Protein AF-A0A7J5ERZ7-F1 (afdb_monomer_lite)

Sequence (154 aa):
MPLPERPDLIEVNFIGVDHTILDPIDTYERPDDRLPLMVFGPLSLLRPAAPIEADGLRIPVPRAAGLALEKLVTDRTGEKGDRDLLVVAGLLSTMSAADVDELAHTYQELPAELRHQVRTNLSILSLIEARPSMPDPGPHRATVATLLVRLEAP

Foldseek 3Di:
DDDPPDPPDDDDQAEDADLVQLAQCDWDWDDDPVDIHIYGSLNNLWDWDQFDADPNDGHIDTQLLSLLLSLQQDDDDDPVNLQSLLVNLVSLVVDDPVSLVVNLVVLVSHDPVSVVSSLVSLVVLLVDQDDPPTHGSPVCNVVSVVSSVSSPDD

Structure (mmCIF, N/CA/C/O backbone):
data_AF-A0A7J5ERZ7-F1
#
_entry.id   AF-A0A7J5ERZ7-F1
#
loop_
_atom_site.group_PDB
_atom_site.id
_atom_site.type_symbol
_atom_site.label_atom_id
_atom_site.label_alt_id
_atom_site.label_comp_id
_atom_site.label_asym_id
_atom_site.label_entity_id
_atom_site.label_seq_id
_atom_site.pdbx_PDB_ins_code
_atom_site.Cartn_x
_atom_site.Cartn_y
_atom_site.Cartn_z
_atom_site.occupancy
_atom_site.B_iso_or_equiv
_atom_site.auth_seq_id
_atom_site.auth_comp_id
_atom_site.auth_asym_id
_atom_site.auth_atom_id
_atom_site.pdbx_PDB_model_num
ATOM 1 N N . MET A 1 1 ? -11.340 -8.288 -23.153 1.00 42.84 1 MET A N 1
ATOM 2 C CA . MET A 1 1 ? -11.339 -9.208 -21.996 1.00 42.84 1 MET A CA 1
ATOM 3 C C . MET A 1 1 ? -11.369 -10.628 -22.528 1.00 42.84 1 MET A C 1
ATOM 5 O O . MET A 1 1 ? -12.139 -10.838 -23.461 1.00 42.84 1 MET A O 1
ATOM 9 N N . PRO A 1 2 ? -10.557 -11.565 -22.009 1.00 44.31 2 PRO A N 1
ATOM 10 C CA . PRO A 1 2 ? -10.741 -12.974 -22.338 1.00 44.31 2 PRO A CA 1
ATOM 11 C C . PRO A 1 2 ? -12.146 -13.395 -21.885 1.00 44.31 2 PRO A C 1
ATOM 13 O O . PRO A 1 2 ? -12.586 -13.028 -20.795 1.00 44.31 2 PRO A O 1
ATOM 16 N N . LEU A 1 3 ? -12.878 -14.063 -22.773 1.00 53.72 3 LEU A N 1
ATOM 17 C CA . LEU A 1 3 ? -14.179 -14.655 -22.475 1.00 53.72 3 LEU A CA 1
ATOM 18 C C . LEU A 1 3 ? -13.930 -16.084 -21.979 1.00 53.72 3 LEU A C 1
ATOM 20 O O . LEU A 1 3 ? -13.118 -16.776 -22.595 1.00 53.72 3 LEU A O 1
ATOM 24 N N . PRO A 1 4 ? -14.593 -16.533 -20.902 1.00 55.28 4 PRO A N 1
ATOM 25 C CA . PRO A 1 4 ? -14.449 -17.904 -20.437 1.00 55.28 4 PRO A CA 1
ATOM 26 C C . PRO A 1 4 ? -14.897 -18.873 -21.535 1.00 55.28 4 PRO A C 1
ATOM 28 O O . PRO A 1 4 ? -15.951 -18.693 -22.146 1.00 55.28 4 PRO A O 1
ATOM 31 N N . GLU A 1 5 ? -14.095 -19.909 -21.781 1.00 67.62 5 GLU A N 1
ATOM 32 C CA . GLU A 1 5 ? -14.361 -20.908 -22.826 1.00 67.62 5 GLU A CA 1
ATOM 33 C C . GLU A 1 5 ? -15.642 -21.708 -22.570 1.00 67.62 5 GLU A C 1
ATOM 35 O O . GLU A 1 5 ? -16.219 -22.269 -23.504 1.00 67.62 5 GLU A O 1
ATOM 40 N N . ARG A 1 6 ? -16.120 -21.739 -21.317 1.00 70.81 6 ARG A N 1
ATOM 41 C CA . ARG A 1 6 ? -17.417 -22.317 -20.978 1.00 70.81 6 ARG A CA 1
ATOM 42 C C . ARG A 1 6 ? -18.290 -21.350 -20.168 1.00 70.81 6 ARG A C 1
ATOM 44 O O . ARG A 1 6 ? -17.875 -20.924 -19.092 1.00 70.81 6 ARG A O 1
ATOM 51 N N . PRO A 1 7 ? -19.509 -21.038 -20.638 1.00 67.88 7 PRO A N 1
ATOM 52 C CA . PRO A 1 7 ? -20.401 -20.073 -19.991 1.00 67.88 7 PRO A CA 1
ATOM 53 C C . PRO A 1 7 ? -21.025 -20.569 -18.674 1.00 67.88 7 PRO A C 1
ATOM 55 O O . PRO A 1 7 ? -21.622 -19.774 -17.956 1.00 67.88 7 PRO A O 1
ATOM 58 N N . ASP A 1 8 ? -20.907 -21.861 -18.352 1.00 67.19 8 ASP A N 1
ATOM 59 C CA . ASP A 1 8 ? -21.366 -22.483 -17.100 1.00 67.19 8 ASP A CA 1
ATOM 60 C C . ASP A 1 8 ? -20.302 -22.496 -15.991 1.00 67.19 8 ASP A C 1
ATOM 62 O O . ASP A 1 8 ? -20.608 -22.846 -14.850 1.00 67.19 8 ASP A O 1
ATOM 66 N N . LEU A 1 9 ? -19.054 -22.142 -16.311 1.00 48.44 9 LEU A N 1
ATOM 67 C CA . LEU A 1 9 ? -17.958 -22.135 -15.353 1.00 48.44 9 LEU A CA 1
ATOM 68 C C . LEU A 1 9 ? -17.733 -20.743 -14.774 1.00 48.44 9 LEU A C 1
ATOM 70 O O . LEU A 1 9 ? -17.543 -19.767 -15.496 1.00 48.44 9 LEU A O 1
ATOM 74 N N . ILE A 1 10 ? -17.686 -20.681 -13.445 1.00 52.53 10 ILE A N 1
ATOM 75 C CA . ILE A 1 10 ? -17.139 -19.538 -12.719 1.00 52.53 10 ILE A CA 1
ATOM 76 C C . ILE A 1 10 ? -15.637 -19.783 -12.583 1.00 52.53 10 ILE A C 1
ATOM 78 O O . ILE A 1 10 ? -15.222 -20.760 -11.962 1.00 52.53 10 ILE A O 1
ATOM 82 N N . GLU A 1 11 ? -14.820 -18.902 -13.154 1.00 52.03 11 GLU A N 1
ATOM 83 C CA . GLU A 1 11 ? -13.386 -18.878 -12.873 1.00 52.03 11 GLU A CA 1
ATOM 84 C C . GLU A 1 11 ? -13.180 -18.353 -11.445 1.00 52.03 11 GLU A C 1
ATOM 86 O O . GLU A 1 11 ? -13.400 -17.173 -11.161 1.00 52.03 11 GLU A O 1
ATOM 91 N N . VAL A 1 12 ? -12.803 -19.241 -10.524 1.00 52.56 12 VAL A N 1
ATOM 92 C CA . VAL A 1 12 ? -12.462 -18.875 -9.146 1.00 52.56 12 VAL A CA 1
ATOM 93 C C . VAL A 1 12 ? -10.947 -18.905 -9.016 1.00 52.56 12 VAL A C 1
ATOM 95 O O . VAL A 1 12 ? -10.339 -19.969 -8.955 1.00 52.56 12 VAL A O 1
ATOM 98 N N . ASN A 1 13 ? -10.340 -17.722 -8.971 1.00 54.09 13 ASN A N 1
ATOM 99 C CA . ASN A 1 13 ? -8.924 -17.579 -8.668 1.00 54.09 13 ASN A CA 1
ATOM 100 C C . ASN A 1 13 ? -8.734 -17.687 -7.152 1.00 54.09 13 ASN A C 1
ATOM 102 O O . ASN A 1 13 ? -9.174 -16.816 -6.398 1.00 54.09 13 ASN A O 1
ATOM 106 N N . PHE A 1 14 ? -8.099 -18.766 -6.702 1.00 57.41 14 PHE A N 1
ATOM 107 C CA . PHE A 1 14 ? -7.752 -18.943 -5.299 1.00 57.41 14 PHE A CA 1
ATOM 108 C C . PHE A 1 14 ? -6.387 -18.319 -5.035 1.00 57.41 14 PHE A C 1
ATOM 110 O O . PHE A 1 14 ? -5.375 -18.715 -5.611 1.00 57.41 14 PHE A O 1
ATOM 117 N N . ILE A 1 15 ? -6.390 -17.319 -4.161 1.00 62.81 15 ILE A N 1
ATOM 118 C CA . ILE A 1 15 ? -5.220 -16.521 -3.825 1.00 62.81 15 ILE A CA 1
ATOM 119 C C . ILE A 1 15 ? -4.709 -16.977 -2.459 1.00 62.81 15 ILE A C 1
ATOM 121 O O . ILE A 1 15 ? -5.418 -16.868 -1.457 1.00 62.81 15 ILE A O 1
ATOM 125 N N . GLY A 1 16 ? -3.485 -17.502 -2.428 1.00 62.72 16 GLY A N 1
ATOM 126 C CA . GLY A 1 16 ? -2.803 -17.872 -1.190 1.00 62.72 16 GLY A CA 1
ATOM 127 C C . GLY A 1 16 ? -2.009 -16.706 -0.600 1.00 62.72 16 GLY A C 1
ATOM 128 O O . GLY A 1 16 ? -1.384 -15.947 -1.337 1.00 62.72 16 GLY A O 1
ATOM 129 N N . VAL A 1 17 ? -2.002 -16.600 0.732 1.00 66.50 17 VAL A N 1
ATOM 130 C CA . VAL A 1 17 ? -1.065 -15.753 1.483 1.00 66.50 17 VAL A CA 1
ATOM 131 C C . VAL A 1 17 ? -0.093 -16.670 2.212 1.00 66.50 17 VAL A C 1
ATOM 133 O O . VAL A 1 17 ? -0.521 -17.536 2.976 1.00 66.50 17 VAL A O 1
ATOM 136 N N . ASP A 1 18 ? 1.201 -16.481 1.981 1.00 70.31 18 ASP A N 1
ATOM 137 C CA . ASP A 1 18 ? 2.256 -17.225 2.659 1.00 70.31 18 ASP A CA 1
ATOM 138 C C . ASP A 1 18 ? 3.255 -16.248 3.287 1.00 70.31 18 ASP A C 1
ATOM 140 O O . ASP A 1 18 ? 4.021 -15.574 2.603 1.00 70.31 18 ASP A O 1
ATOM 144 N N . HIS A 1 19 ? 3.228 -16.162 4.617 1.00 69.44 19 HIS A N 1
ATOM 145 C CA . HIS A 1 19 ? 4.106 -15.279 5.387 1.00 69.44 19 HIS A CA 1
ATOM 146 C C . HIS A 1 19 ? 5.526 -15.832 5.549 1.00 69.44 19 HIS A C 1
ATOM 148 O O . HIS A 1 19 ? 6.371 -15.164 6.140 1.00 69.44 19 HIS A O 1
ATOM 154 N N . THR A 1 20 ? 5.790 -17.054 5.075 1.00 72.69 20 THR A N 1
ATOM 155 C CA . THR A 1 20 ? 7.148 -17.609 5.022 1.00 72.69 20 THR A CA 1
ATOM 156 C C . THR A 1 20 ? 7.912 -17.150 3.781 1.00 72.69 20 THR A C 1
ATOM 158 O O . THR A 1 20 ? 9.126 -17.341 3.718 1.00 72.69 20 THR A O 1
ATOM 161 N N . ILE A 1 21 ? 7.232 -16.501 2.825 1.00 72.88 21 ILE A N 1
ATOM 162 C CA . ILE A 1 21 ? 7.863 -15.856 1.674 1.00 72.88 21 ILE A CA 1
ATOM 163 C C . ILE A 1 21 ? 8.758 -14.720 2.165 1.00 72.88 21 ILE A C 1
ATOM 165 O O . ILE A 1 21 ? 8.288 -13.756 2.770 1.00 72.88 21 ILE A O 1
ATOM 169 N N . LEU A 1 22 ? 10.051 -14.848 1.876 1.00 65.06 22 LEU A N 1
ATOM 170 C CA . LEU A 1 22 ? 11.064 -13.846 2.202 1.00 65.06 22 LEU A CA 1
ATOM 171 C C . LEU A 1 22 ? 11.246 -12.822 1.077 1.00 65.06 22 LEU A C 1
ATOM 173 O O . LEU A 1 22 ? 11.616 -11.686 1.362 1.00 65.06 22 LEU A O 1
ATOM 177 N N . ASP A 1 23 ? 10.978 -13.210 -0.173 1.00 71.25 23 ASP A N 1
ATOM 178 C CA . ASP A 1 23 ? 11.053 -12.324 -1.333 1.00 71.25 23 ASP A CA 1
ATOM 179 C C . ASP A 1 23 ? 9.643 -11.997 -1.858 1.00 71.25 23 ASP A C 1
ATOM 181 O O . ASP A 1 23 ? 8.985 -12.860 -2.444 1.00 71.25 23 ASP A O 1
ATOM 185 N N . PRO A 1 24 ? 9.141 -10.761 -1.678 1.00 66.75 24 PRO A N 1
ATOM 186 C CA . PRO A 1 24 ? 7.825 -10.367 -2.170 1.00 66.75 24 PRO A CA 1
ATOM 187 C C . PRO A 1 24 ? 7.712 -10.340 -3.706 1.00 66.75 24 PRO A C 1
ATOM 189 O O . PRO A 1 24 ? 6.632 -10.047 -4.211 1.00 66.75 24 PRO A O 1
ATOM 192 N N . ILE A 1 25 ? 8.783 -10.635 -4.451 1.00 74.62 25 ILE A N 1
ATOM 193 C CA . ILE A 1 25 ? 8.764 -10.826 -5.910 1.00 74.62 25 ILE A CA 1
ATOM 194 C C . ILE A 1 25 ? 8.298 -12.248 -6.282 1.00 74.62 25 ILE A C 1
ATOM 196 O O . ILE A 1 25 ? 7.730 -12.451 -7.360 1.00 74.62 25 ILE A O 1
ATOM 200 N N . ASP A 1 26 ? 8.466 -13.231 -5.392 1.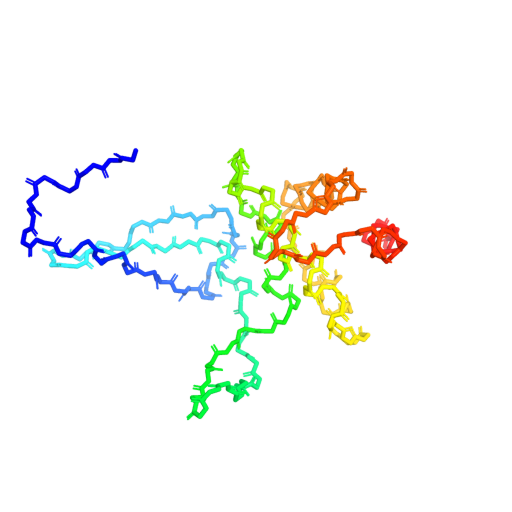00 77.00 26 ASP A N 1
ATOM 201 C CA . ASP A 1 26 ? 8.205 -14.637 -5.697 1.00 77.00 26 ASP A CA 1
ATOM 202 C C . ASP A 1 26 ? 6.705 -14.917 -5.844 1.00 77.00 26 ASP A C 1
ATOM 204 O O . ASP A 1 26 ? 5.943 -14.943 -4.878 1.00 77.00 26 ASP A O 1
ATOM 208 N N . THR A 1 27 ? 6.270 -15.170 -7.078 1.00 75.81 27 THR A N 1
ATOM 209 C CA . THR A 1 27 ? 4.946 -15.729 -7.367 1.00 75.81 27 THR A CA 1
ATOM 210 C C . THR A 1 27 ? 5.116 -17.164 -7.830 1.00 75.81 27 THR A C 1
ATOM 212 O O . THR A 1 27 ? 5.834 -17.423 -8.795 1.00 75.81 27 THR A O 1
ATOM 215 N N . TYR A 1 28 ? 4.458 -18.100 -7.154 1.00 72.31 28 TYR A N 1
ATOM 216 C CA . TYR A 1 28 ? 4.572 -19.517 -7.472 1.00 72.31 28 TYR A CA 1
ATOM 217 C C . TYR A 1 28 ? 3.217 -20.217 -7.438 1.00 72.31 28 TYR A C 1
ATOM 219 O O . TYR A 1 28 ? 2.284 -19.812 -6.743 1.00 72.31 28 TYR A O 1
ATOM 227 N N . GLU A 1 29 ? 3.111 -21.294 -8.207 1.00 75.25 29 GLU A N 1
ATOM 228 C CA . GLU A 1 29 ? 1.981 -22.207 -8.143 1.00 75.25 29 GLU A CA 1
ATOM 229 C C . GLU A 1 29 ? 2.262 -23.255 -7.068 1.00 75.25 29 GLU A C 1
ATOM 231 O O . GLU A 1 29 ? 3.289 -23.936 -7.089 1.00 75.25 29 GLU A O 1
ATOM 236 N N . ARG A 1 30 ? 1.353 -23.390 -6.107 1.00 69.31 30 ARG A N 1
ATOM 237 C CA . ARG A 1 30 ? 1.323 -24.526 -5.200 1.00 69.31 30 ARG A CA 1
ATOM 238 C C . ARG A 1 30 ? 0.518 -25.635 -5.887 1.00 69.31 30 ARG A C 1
ATOM 240 O O . ARG A 1 30 ? -0.699 -25.480 -6.033 1.00 69.31 30 ARG A O 1
ATOM 247 N N . PRO A 1 31 ? 1.176 -26.731 -6.302 1.00 68.31 31 PRO A N 1
ATOM 248 C CA . PRO A 1 31 ? 0.533 -27.770 -7.088 1.00 68.31 31 PRO A CA 1
ATOM 249 C C . PRO A 1 31 ? -0.510 -28.512 -6.249 1.00 68.31 31 PRO A C 1
ATOM 251 O O . PRO A 1 31 ? -0.226 -28.973 -5.141 1.00 68.31 31 PRO A O 1
ATOM 254 N N . ASP A 1 32 ? -1.711 -28.628 -6.803 1.00 72.00 32 ASP A N 1
ATOM 255 C CA . ASP A 1 32 ? -2.804 -29.464 -6.316 1.00 72.00 32 ASP A CA 1
ATOM 256 C C . ASP A 1 32 ? -3.577 -29.970 -7.541 1.00 72.00 32 ASP A C 1
ATOM 258 O O . ASP A 1 32 ? -3.986 -29.183 -8.396 1.00 72.00 32 ASP A O 1
ATOM 262 N N . ASP A 1 33 ? -3.778 -31.286 -7.630 1.00 72.88 33 ASP A N 1
ATOM 263 C CA . ASP A 1 33 ? -4.368 -31.946 -8.805 1.00 72.88 33 ASP A CA 1
ATOM 264 C C . ASP A 1 33 ? -5.853 -31.593 -9.036 1.00 72.88 33 ASP A C 1
ATOM 266 O O . ASP A 1 33 ? -6.447 -31.989 -10.041 1.00 72.88 33 ASP A O 1
ATOM 270 N N . ARG A 1 34 ? -6.488 -30.896 -8.087 1.00 66.31 34 ARG A N 1
ATOM 271 C CA . ARG A 1 34 ? -7.902 -30.498 -8.118 1.00 66.31 34 ARG A CA 1
ATOM 272 C C . ARG A 1 34 ? -8.091 -28.987 -8.052 1.00 66.31 34 ARG A C 1
ATOM 274 O O . ARG A 1 34 ? -9.068 -28.493 -8.614 1.00 66.31 34 ARG A O 1
ATOM 281 N N . LEU A 1 35 ? -7.213 -28.271 -7.353 1.00 68.19 35 LEU A N 1
ATOM 282 C CA . LEU A 1 35 ? -7.325 -26.834 -7.135 1.00 68.19 35 LEU A CA 1
ATOM 283 C C . LEU A 1 35 ? -5.946 -26.160 -7.037 1.00 68.19 35 LEU A C 1
ATOM 285 O O . LEU A 1 35 ? -5.512 -25.835 -5.928 1.00 68.19 35 LEU A O 1
ATOM 289 N N . PRO A 1 36 ? -5.251 -25.936 -8.167 1.00 66.50 36 PRO A N 1
ATOM 290 C CA . PRO A 1 36 ? -3.957 -25.267 -8.151 1.00 66.50 36 PRO A CA 1
ATOM 291 C C . PRO A 1 36 ? -4.087 -23.874 -7.527 1.00 66.50 36 PRO A C 1
ATOM 293 O O . PRO A 1 36 ? -4.999 -23.106 -7.846 1.00 66.50 36 PRO A O 1
ATOM 296 N N . LEU A 1 37 ? -3.183 -23.563 -6.598 1.00 72.25 37 LEU A N 1
ATOM 297 C CA . LEU A 1 37 ? -3.189 -22.308 -5.852 1.00 72.25 37 LEU A CA 1
ATOM 298 C C . LEU A 1 37 ? -2.054 -21.420 -6.340 1.00 72.25 37 LEU A C 1
ATOM 300 O O . LEU A 1 37 ? -0.891 -21.796 -6.234 1.00 72.25 37 LEU A O 1
ATOM 304 N N . MET A 1 38 ? -2.371 -20.215 -6.804 1.00 72.56 38 MET A N 1
ATOM 305 C CA . MET A 1 38 ? -1.352 -19.216 -7.114 1.00 72.56 38 MET A CA 1
ATOM 306 C C . MET A 1 38 ? -1.069 -18.384 -5.861 1.00 72.56 38 MET A C 1
ATOM 308 O O . MET A 1 38 ? -1.966 -17.763 -5.280 1.00 72.56 38 MET A O 1
ATOM 312 N N . VAL A 1 39 ? 0.184 -18.404 -5.421 1.00 72.19 39 VAL A N 1
ATOM 313 C CA . VAL A 1 39 ? 0.661 -17.653 -4.262 1.00 72.19 39 VAL A CA 1
ATOM 314 C C . VAL A 1 39 ? 1.404 -16.432 -4.775 1.00 72.19 39 VAL A C 1
ATOM 316 O O . VAL A 1 39 ? 2.386 -16.566 -5.497 1.00 72.19 39 VAL A O 1
ATOM 319 N N . PHE A 1 40 ? 0.919 -15.244 -4.419 1.00 76.62 40 PHE A N 1
ATOM 320 C CA . PHE A 1 40 ? 1.509 -13.978 -4.847 1.00 76.62 40 PHE A CA 1
ATOM 321 C C . PHE A 1 40 ? 2.411 -13.421 -3.749 1.00 76.62 40 PHE A C 1
ATOM 323 O O . PHE A 1 40 ? 1.919 -13.042 -2.683 1.00 76.62 40 PHE A O 1
ATOM 330 N N . GLY A 1 41 ? 3.705 -13.307 -4.040 1.00 79.69 41 GLY A N 1
ATOM 331 C CA . GLY A 1 41 ? 4.718 -12.749 -3.144 1.00 79.69 41 GLY A CA 1
ATOM 332 C C . GLY A 1 41 ? 4.329 -11.424 -2.486 1.00 79.69 41 GLY A C 1
ATOM 333 O O . GLY A 1 41 ? 4.450 -11.332 -1.265 1.00 79.69 41 GLY A O 1
ATOM 334 N N . PRO A 1 42 ? 3.750 -10.435 -3.200 1.00 84.62 42 PRO A N 1
ATOM 335 C CA . PRO A 1 42 ? 3.367 -9.157 -2.595 1.00 84.62 42 PRO A CA 1
ATOM 336 C C . PRO A 1 42 ? 2.348 -9.274 -1.455 1.00 84.62 42 PRO A C 1
ATOM 338 O O . PRO A 1 42 ? 2.267 -8.392 -0.602 1.00 84.62 42 PRO A O 1
ATOM 341 N N . LEU A 1 43 ? 1.572 -10.362 -1.404 1.00 85.62 43 LEU A N 1
ATOM 342 C CA . LEU A 1 43 ? 0.588 -10.580 -0.346 1.00 85.62 43 LEU A CA 1
ATOM 343 C C . LEU A 1 43 ? 1.225 -10.964 0.991 1.00 85.62 43 LEU A C 1
ATOM 345 O O . LEU A 1 43 ? 0.562 -10.845 2.021 1.00 85.62 43 LEU A O 1
ATOM 349 N N . SER A 1 44 ? 2.499 -11.371 1.006 1.00 85.75 44 SER A N 1
ATOM 350 C CA . SER A 1 44 ? 3.247 -11.614 2.247 1.00 85.75 44 SER A CA 1
ATOM 351 C C . SER A 1 44 ? 3.367 -10.348 3.110 1.00 85.75 44 SER A C 1
ATOM 353 O O . SER A 1 44 ? 3.476 -10.447 4.333 1.00 85.75 44 SER A O 1
ATOM 355 N N . LEU A 1 45 ? 3.241 -9.164 2.490 1.00 89.38 45 LEU A N 1
ATOM 356 C CA . LEU A 1 45 ? 3.241 -7.849 3.139 1.00 89.38 45 LEU A CA 1
ATOM 357 C C . LEU A 1 45 ? 1.963 -7.573 3.945 1.00 89.38 45 LEU A C 1
ATOM 359 O O . LEU A 1 45 ? 1.925 -6.647 4.758 1.00 89.38 45 LEU A O 1
ATOM 363 N N . LEU A 1 46 ? 0.894 -8.344 3.728 1.00 91.31 46 LEU A N 1
ATOM 364 C CA . LEU A 1 46 ? -0.384 -8.117 4.386 1.00 91.31 46 LEU A CA 1
ATOM 365 C C . LEU A 1 46 ? -0.373 -8.687 5.805 1.00 91.31 46 LEU A C 1
ATOM 367 O O . LEU A 1 46 ? -0.051 -9.848 6.040 1.00 91.31 46 LEU A O 1
ATOM 371 N N . ARG A 1 47 ? -0.811 -7.874 6.764 1.00 90.00 47 ARG A N 1
ATOM 372 C CA . ARG A 1 47 ? -1.094 -8.297 8.142 1.00 90.00 47 ARG A CA 1
ATOM 373 C C . ARG A 1 47 ? -2.552 -8.009 8.467 1.00 90.00 47 ARG A C 1
ATOM 375 O O . ARG A 1 47 ? -3.053 -6.991 7.995 1.00 90.00 47 ARG A O 1
ATOM 382 N N . PRO A 1 48 ? -3.244 -8.838 9.261 1.00 90.38 48 PRO A N 1
ATOM 383 C CA . PRO A 1 48 ? -4.628 -8.568 9.634 1.00 90.38 48 PRO A CA 1
ATOM 384 C C . PRO A 1 48 ? -4.738 -7.299 10.493 1.00 90.38 48 PRO A C 1
ATOM 386 O O . PRO A 1 48 ? -3.911 -7.061 11.374 1.00 90.38 48 PRO A O 1
ATOM 389 N N . ALA A 1 49 ? -5.776 -6.498 10.250 1.00 91.00 49 ALA A N 1
ATOM 390 C CA . ALA A 1 49 ? -6.172 -5.374 11.094 1.00 91.00 49 ALA A CA 1
ATOM 391 C C . ALA A 1 49 ? -7.482 -5.668 11.837 1.00 91.00 49 ALA A C 1
ATOM 393 O O . ALA A 1 49 ? -8.083 -6.738 11.700 1.00 91.00 49 ALA A O 1
ATOM 394 N N . ALA A 1 50 ? -7.938 -4.694 12.629 1.00 90.62 50 ALA A N 1
ATOM 395 C CA . ALA A 1 50 ? -9.297 -4.715 13.148 1.00 90.62 50 ALA A CA 1
ATOM 396 C C . ALA A 1 50 ? -10.288 -4.737 11.965 1.00 90.62 50 ALA A C 1
ATOM 398 O O . ALA A 1 50 ? -10.161 -3.901 11.067 1.00 90.62 50 ALA A O 1
ATOM 399 N N . PRO A 1 51 ? -11.255 -5.674 11.938 1.00 91.81 51 PRO A N 1
ATOM 400 C CA . PRO A 1 51 ? -12.291 -5.687 10.914 1.00 91.81 51 PRO A CA 1
ATOM 401 C C . PRO A 1 51 ? -13.069 -4.374 10.901 1.00 91.81 51 PRO A C 1
ATOM 403 O O . PRO A 1 51 ? -13.313 -3.789 11.959 1.00 91.81 51 PRO A O 1
ATOM 406 N N . ILE A 1 52 ? -13.487 -3.949 9.714 1.00 90.62 52 ILE A N 1
ATOM 407 C CA . ILE A 1 52 ? -14.378 -2.800 9.557 1.00 90.62 52 ILE A CA 1
ATOM 408 C C . ILE A 1 52 ? -15.823 -3.279 9.457 1.00 90.62 52 ILE A C 1
ATOM 410 O O . ILE A 1 52 ? -16.094 -4.359 8.937 1.00 90.62 52 ILE A O 1
ATOM 414 N N . GLU A 1 53 ? -16.749 -2.465 9.948 1.00 94.94 53 GLU A N 1
ATOM 415 C CA . GLU A 1 53 ? -18.182 -2.688 9.775 1.00 94.94 53 GLU A CA 1
ATOM 416 C C . GLU A 1 53 ? -18.666 -1.824 8.606 1.00 94.94 53 GLU A C 1
ATOM 418 O O . GLU A 1 53 ? -18.506 -0.602 8.626 1.00 94.94 53 GLU A O 1
ATOM 423 N N . ALA A 1 54 ? -19.245 -2.450 7.585 1.00 89.50 54 ALA A N 1
ATOM 424 C CA . ALA A 1 54 ? -19.819 -1.768 6.428 1.00 89.50 54 ALA A CA 1
ATOM 425 C C . ALA A 1 54 ? -21.092 -2.494 5.989 1.00 89.50 54 ALA A C 1
ATOM 427 O O . ALA A 1 54 ? -21.081 -3.708 5.821 1.00 89.50 54 ALA A O 1
ATOM 428 N N . ASP A 1 55 ? -22.199 -1.765 5.840 1.00 92.31 55 ASP A N 1
ATOM 429 C CA . ASP A 1 55 ? -23.499 -2.313 5.419 1.00 92.31 55 ASP A CA 1
ATOM 430 C C . ASP A 1 55 ? -23.973 -3.533 6.237 1.00 92.31 55 ASP A C 1
ATOM 432 O O . ASP A 1 55 ? -24.565 -4.478 5.718 1.00 92.31 55 ASP A O 1
ATOM 436 N N . GLY A 1 56 ? -23.701 -3.523 7.549 1.00 92.31 56 GLY A N 1
ATOM 437 C CA . GLY A 1 56 ? -24.037 -4.628 8.457 1.00 92.31 56 GLY A CA 1
ATOM 438 C C . GLY A 1 56 ? -23.149 -5.867 8.300 1.00 92.31 56 GLY A C 1
ATOM 439 O O . GLY A 1 56 ? -23.441 -6.906 8.892 1.00 92.31 56 GLY A O 1
ATOM 440 N N . LEU A 1 57 ? -22.078 -5.768 7.511 1.00 91.81 57 LEU A N 1
ATOM 441 C CA . LEU A 1 57 ? -21.073 -6.803 7.328 1.00 91.81 57 LEU A CA 1
ATOM 442 C C . LEU A 1 57 ? -19.800 -6.447 8.091 1.00 91.81 57 LEU A C 1
ATOM 444 O O . LEU A 1 57 ? -19.270 -5.342 7.971 1.00 91.81 57 LEU A O 1
ATOM 448 N N . ARG A 1 58 ? -19.256 -7.448 8.783 1.00 92.25 58 ARG A N 1
ATOM 449 C CA . ARG A 1 58 ? -17.935 -7.386 9.402 1.00 92.25 58 ARG A CA 1
ATOM 450 C C . ARG A 1 58 ? -16.883 -7.860 8.408 1.00 92.25 58 ARG A C 1
ATOM 452 O O . ARG A 1 58 ? -16.726 -9.061 8.187 1.00 92.25 58 ARG A O 1
ATOM 459 N N . ILE A 1 59 ? -16.163 -6.919 7.813 1.00 90.44 59 ILE A N 1
ATOM 460 C CA . ILE A 1 59 ? -15.216 -7.178 6.730 1.00 90.44 59 ILE A CA 1
ATOM 461 C C . ILE A 1 59 ? -13.798 -7.270 7.307 1.00 90.44 59 ILE A C 1
ATOM 463 O O . ILE A 1 59 ? -13.297 -6.285 7.861 1.00 90.44 59 ILE A O 1
ATOM 467 N N . PRO A 1 60 ? -13.118 -8.429 7.201 1.00 89.69 60 PRO A N 1
ATOM 468 C CA . PRO A 1 60 ? -11.708 -8.517 7.544 1.00 89.69 60 PRO A CA 1
ATOM 469 C C . PRO A 1 60 ? -10.898 -7.690 6.545 1.00 89.69 60 PRO A C 1
ATOM 471 O O . PRO A 1 60 ? -11.064 -7.824 5.333 1.00 89.69 60 PRO A O 1
ATOM 474 N N . VAL A 1 61 ? -10.010 -6.846 7.056 1.00 90.62 61 VAL A N 1
ATOM 475 C CA . VAL A 1 61 ? -9.149 -5.995 6.233 1.00 90.62 61 VAL A CA 1
ATOM 476 C C . VAL A 1 61 ? -7.699 -6.098 6.701 1.00 90.62 61 VAL A C 1
ATOM 478 O O . VAL A 1 61 ? -7.451 -6.372 7.882 1.00 90.62 61 VAL A O 1
ATOM 481 N N . PRO A 1 62 ? -6.724 -5.920 5.797 1.00 92.88 62 PRO A N 1
ATOM 482 C CA . PRO A 1 62 ? -5.326 -5.836 6.183 1.00 92.88 62 PRO A CA 1
ATOM 483 C C . PRO A 1 62 ? -5.008 -4.485 6.840 1.00 92.88 62 PRO A C 1
ATOM 485 O O . PRO A 1 62 ? -5.753 -3.513 6.706 1.00 92.88 62 PRO A O 1
ATOM 488 N N . ARG A 1 63 ? -3.863 -4.403 7.523 1.00 93.94 63 ARG A N 1
ATOM 489 C CA . ARG A 1 63 ? -3.296 -3.133 7.990 1.00 93.94 63 ARG A CA 1
ATOM 490 C C . ARG A 1 63 ? -2.965 -2.253 6.791 1.00 93.94 63 ARG A C 1
ATOM 492 O O . ARG A 1 63 ? -2.462 -2.740 5.775 1.00 93.94 63 ARG A O 1
ATOM 499 N N . ALA A 1 64 ? -3.215 -0.953 6.935 1.00 94.62 64 ALA A N 1
ATOM 500 C CA . ALA A 1 64 ? -3.062 0.007 5.849 1.00 94.62 64 ALA A CA 1
ATOM 501 C C . ALA A 1 64 ? -1.625 0.043 5.308 1.00 94.62 64 ALA A C 1
ATOM 503 O O . ALA A 1 64 ? -1.443 0.104 4.096 1.00 94.62 64 ALA A O 1
ATOM 504 N N . ALA A 1 65 ? -0.618 -0.035 6.188 1.00 95.25 65 ALA A N 1
ATOM 505 C CA . ALA A 1 65 ? 0.798 0.003 5.820 1.00 95.25 65 ALA A CA 1
ATOM 506 C C . ALA A 1 65 ? 1.179 -1.108 4.826 1.00 95.25 65 ALA A C 1
ATOM 508 O O . ALA A 1 65 ? 1.668 -0.830 3.731 1.00 95.25 65 ALA A O 1
ATOM 509 N N . GLY A 1 66 ? 0.887 -2.361 5.187 1.00 94.00 66 GLY A N 1
ATOM 510 C CA . GLY A 1 66 ? 1.165 -3.526 4.346 1.00 94.00 66 GLY A CA 1
ATOM 511 C C . GLY A 1 66 ? 0.367 -3.519 3.044 1.00 94.00 66 GLY A C 1
ATOM 512 O O . GLY A 1 66 ? 0.916 -3.815 1.987 1.00 94.00 66 GLY A O 1
ATOM 513 N N . LEU A 1 67 ? -0.905 -3.108 3.093 1.00 94.12 67 LEU A N 1
ATOM 514 C CA . LEU A 1 67 ? -1.735 -2.977 1.893 1.00 94.12 67 LEU A CA 1
ATOM 515 C C . LEU A 1 67 ? -1.215 -1.893 0.939 1.00 94.12 67 LEU A C 1
ATOM 517 O O . LEU A 1 67 ? -1.217 -2.090 -0.271 1.00 94.12 67 LEU A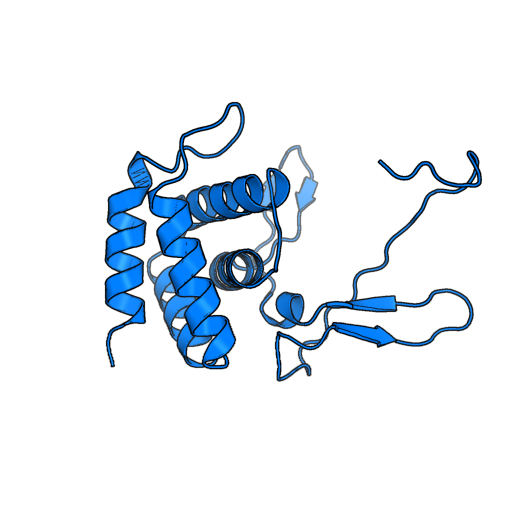 O 1
ATOM 521 N N . ALA A 1 68 ? -0.754 -0.756 1.462 1.00 95.00 68 ALA A N 1
ATOM 522 C CA . ALA A 1 68 ? -0.171 0.291 0.634 1.00 95.00 68 ALA A CA 1
ATOM 523 C C . ALA A 1 68 ? 1.120 -0.187 -0.039 1.00 95.00 68 ALA A C 1
ATOM 525 O O . ALA A 1 68 ? 1.288 0.038 -1.234 1.00 95.00 68 ALA A O 1
ATOM 526 N N . LEU A 1 69 ? 1.999 -0.884 0.690 1.00 94.88 69 LEU A N 1
ATOM 527 C CA . LEU A 1 69 ? 3.213 -1.454 0.104 1.00 94.88 69 LEU A CA 1
ATOM 528 C C . LEU A 1 69 ? 2.892 -2.518 -0.946 1.00 94.88 69 LEU A C 1
ATOM 530 O O . LEU A 1 69 ? 3.457 -2.444 -2.030 1.00 94.88 69 LEU A O 1
ATOM 534 N N . GLU A 1 70 ? 1.945 -3.426 -0.689 1.00 93.25 70 GLU A N 1
ATOM 535 C CA . GLU A 1 70 ? 1.486 -4.408 -1.685 1.00 93.25 70 GLU A CA 1
ATOM 536 C C . GLU A 1 70 ? 1.026 -3.720 -2.973 1.00 93.25 70 GLU A C 1
ATOM 538 O O . GLU A 1 70 ? 1.470 -4.088 -4.061 1.00 93.25 70 GLU A O 1
ATOM 543 N N . LYS A 1 71 ? 0.207 -2.669 -2.871 1.00 92.06 71 LYS A N 1
ATOM 544 C CA . LYS A 1 71 ? -0.242 -1.896 -4.037 1.00 92.06 71 LYS A CA 1
ATOM 545 C C . LYS A 1 71 ? 0.909 -1.193 -4.757 1.00 92.06 71 LYS A C 1
ATOM 547 O O . LYS A 1 71 ? 0.889 -1.111 -5.980 1.00 92.06 71 LYS A O 1
ATOM 552 N N . LEU A 1 72 ? 1.906 -0.704 -4.018 1.00 93.12 72 LEU A N 1
ATOM 553 C CA . LEU A 1 72 ? 3.067 0.005 -4.563 1.00 93.12 72 LEU A CA 1
ATOM 554 C C . LEU A 1 72 ? 4.118 -0.923 -5.192 1.00 93.12 72 LEU A C 1
ATOM 556 O O . LEU A 1 72 ? 4.893 -0.442 -6.014 1.00 93.12 72 LEU A O 1
ATOM 560 N N . VAL A 1 73 ? 4.163 -2.212 -4.842 1.00 91.31 73 VAL A N 1
ATOM 561 C CA . VAL A 1 73 ? 5.086 -3.195 -5.451 1.00 91.31 73 VAL A CA 1
ATOM 562 C C . VAL A 1 73 ? 4.419 -4.085 -6.498 1.00 91.31 73 VAL A C 1
ATOM 564 O O . VAL A 1 73 ? 5.099 -4.723 -7.295 1.00 91.31 73 VAL A O 1
ATOM 567 N N . THR A 1 74 ? 3.089 -4.156 -6.523 1.00 84.25 74 THR A N 1
ATOM 568 C CA . THR A 1 74 ? 2.408 -4.997 -7.509 1.00 84.25 74 THR A CA 1
ATOM 569 C C . THR A 1 74 ? 2.530 -4.375 -8.894 1.00 84.25 74 THR A C 1
ATOM 571 O O . THR A 1 74 ? 2.008 -3.288 -9.144 1.00 84.25 74 THR A O 1
ATOM 574 N N . ASP A 1 75 ? 3.177 -5.090 -9.812 1.00 71.56 75 ASP A N 1
ATOM 575 C CA . ASP A 1 75 ? 3.306 -4.653 -11.198 1.00 71.56 75 ASP A CA 1
ATOM 576 C C . ASP A 1 75 ? 1.932 -4.617 -11.886 1.00 71.56 75 ASP A C 1
ATOM 578 O O . ASP A 1 75 ? 1.222 -5.625 -11.991 1.00 71.56 75 ASP A O 1
ATOM 582 N N . ARG A 1 76 ? 1.507 -3.421 -12.302 1.00 71.56 76 ARG A N 1
ATOM 583 C CA . ARG A 1 76 ? 0.239 -3.187 -13.000 1.00 71.56 76 ARG A CA 1
ATOM 584 C C . ARG A 1 76 ? 0.420 -2.054 -13.996 1.00 71.56 76 ARG A C 1
ATOM 586 O O . ARG A 1 76 ? 0.729 -0.927 -13.626 1.00 71.56 76 ARG A O 1
ATOM 593 N N . THR A 1 77 ? 0.150 -2.341 -15.262 1.00 66.75 77 THR A N 1
ATOM 594 C CA . THR A 1 77 ? 0.225 -1.363 -16.350 1.00 66.75 77 THR A CA 1
ATOM 595 C C . THR A 1 77 ? -1.160 -0.827 -16.727 1.00 66.75 77 THR A C 1
ATOM 597 O O . THR A 1 77 ? -2.196 -1.459 -16.488 1.00 66.75 77 THR A O 1
ATOM 600 N N . GLY A 1 78 ? -1.183 0.371 -17.317 1.00 73.50 78 GLY A N 1
ATOM 601 C CA . GLY A 1 78 ? -2.398 1.011 -17.827 1.00 73.50 78 GLY A CA 1
ATOM 602 C C . GLY A 1 78 ? -3.406 1.410 -16.742 1.00 73.50 78 GLY A C 1
ATOM 603 O O . GLY A 1 78 ? -3.063 1.627 -15.584 1.00 73.50 78 GLY A O 1
ATOM 604 N N . GLU A 1 79 ? -4.688 1.481 -17.110 1.00 72.12 79 GLU A N 1
ATOM 605 C CA . GLU A 1 79 ? -5.750 2.032 -16.250 1.00 72.12 79 GLU A CA 1
ATOM 606 C C . GLU A 1 79 ? -5.956 1.287 -14.922 1.00 72.12 79 GLU A C 1
ATOM 608 O O . GLU A 1 79 ? -6.492 1.849 -13.963 1.00 72.12 79 GLU A O 1
ATOM 613 N N . LYS A 1 80 ? -5.579 0.005 -14.859 1.00 74.25 80 LYS A N 1
ATOM 614 C CA . LYS A 1 80 ? -5.628 -0.779 -13.621 1.00 74.25 80 LYS A CA 1
ATOM 615 C C . LYS A 1 80 ? -4.529 -0.337 -12.651 1.00 74.25 80 LYS A C 1
ATOM 617 O O . LYS A 1 80 ? -4.814 -0.225 -11.465 1.00 74.25 80 LYS A O 1
ATOM 622 N N . GLY A 1 81 ? -3.326 -0.053 -13.153 1.00 77.50 81 GLY A N 1
ATOM 623 C CA . GLY A 1 81 ? -2.216 0.458 -12.345 1.00 77.50 81 GLY A CA 1
ATOM 624 C C . GLY A 1 81 ? -2.545 1.812 -11.726 1.00 77.50 81 GLY A C 1
ATOM 625 O O . GLY A 1 81 ? -2.462 1.971 -10.513 1.00 77.50 81 GLY A O 1
ATOM 626 N N . ASP A 1 82 ? -3.057 2.746 -12.528 1.00 83.44 82 ASP A N 1
ATOM 627 C CA . ASP A 1 82 ? -3.422 4.078 -12.029 1.00 83.44 82 ASP A CA 1
ATOM 628 C C . ASP A 1 82 ? -4.494 4.021 -10.933 1.00 83.44 82 ASP A C 1
ATOM 630 O O . ASP A 1 82 ? -4.415 4.739 -9.939 1.00 83.44 82 ASP A O 1
ATOM 634 N N . ARG A 1 83 ? -5.507 3.156 -11.090 1.00 85.25 83 ARG A N 1
ATOM 635 C CA . ARG A 1 83 ? -6.561 3.005 -10.075 1.00 85.25 83 ARG A CA 1
ATOM 636 C C . ARG A 1 83 ? -6.017 2.466 -8.760 1.00 85.25 83 ARG A C 1
ATOM 638 O O . ARG A 1 83 ? -6.424 2.944 -7.707 1.00 85.25 83 ARG A O 1
ATOM 645 N N . ASP A 1 84 ? -5.099 1.512 -8.811 1.00 86.25 84 ASP A N 1
ATOM 646 C CA . ASP A 1 84 ? -4.451 0.983 -7.614 1.00 86.25 84 ASP A CA 1
ATOM 647 C C . ASP A 1 84 ? -3.614 2.048 -6.896 1.00 86.25 84 ASP A C 1
ATOM 649 O O . ASP A 1 84 ? -3.672 2.149 -5.671 1.00 86.25 84 ASP A O 1
ATOM 653 N N . LEU A 1 85 ? -2.909 2.904 -7.638 1.00 90.69 85 LEU A N 1
ATOM 654 C CA . LEU A 1 85 ? -2.182 4.029 -7.047 1.00 90.69 85 LEU A CA 1
ATOM 655 C C . LEU A 1 85 ? -3.138 5.041 -6.397 1.00 90.69 85 LEU A C 1
ATOM 657 O O . LEU A 1 85 ? -2.869 5.534 -5.303 1.00 90.69 85 LEU A O 1
ATOM 661 N N . LEU A 1 86 ? -4.303 5.297 -6.994 1.00 91.56 86 LEU A N 1
ATOM 662 C CA . LEU A 1 86 ? -5.335 6.124 -6.360 1.00 91.56 86 LEU A CA 1
ATOM 663 C C . LEU A 1 86 ? -5.899 5.485 -5.080 1.00 91.56 86 LEU A C 1
ATOM 665 O O . LEU A 1 86 ? -6.222 6.201 -4.133 1.00 91.56 86 LEU A O 1
ATOM 669 N N . VAL A 1 87 ? -5.960 4.151 -4.992 1.00 90.94 87 VAL A N 1
ATOM 670 C CA . VAL A 1 87 ? -6.269 3.464 -3.724 1.00 90.94 87 VAL A CA 1
ATOM 671 C C . VAL A 1 87 ? -5.193 3.758 -2.679 1.00 90.94 87 VAL A C 1
ATOM 673 O O . VAL A 1 87 ? -5.540 4.028 -1.532 1.00 90.94 87 VAL A O 1
ATOM 676 N N . VAL A 1 88 ? -3.910 3.792 -3.057 1.00 93.62 88 VAL A N 1
ATOM 677 C CA . VAL A 1 88 ? -2.824 4.191 -2.145 1.00 93.62 88 VAL A CA 1
ATOM 678 C C . VAL A 1 88 ? -3.030 5.614 -1.624 1.00 93.62 88 VAL A C 1
ATOM 680 O O . VAL A 1 88 ? -2.904 5.820 -0.421 1.00 93.62 88 VAL A O 1
ATOM 683 N N . ALA A 1 89 ? -3.426 6.582 -2.461 1.00 91.44 89 ALA A N 1
ATOM 684 C CA . ALA A 1 89 ? -3.778 7.925 -1.974 1.00 91.44 89 ALA A CA 1
ATOM 685 C C . ALA A 1 89 ? -4.914 7.888 -0.938 1.00 91.44 89 ALA A C 1
ATOM 687 O O . ALA A 1 89 ? -4.816 8.533 0.107 1.00 91.44 89 ALA A O 1
ATOM 688 N N . GLY A 1 90 ? -5.951 7.083 -1.188 1.00 91.06 90 GLY A N 1
ATOM 689 C CA . GLY A 1 90 ? -7.022 6.850 -0.219 1.00 91.06 90 GLY A CA 1
ATOM 690 C C . GLY A 1 90 ? -6.504 6.274 1.101 1.00 91.06 90 GLY A C 1
ATOM 691 O O . GLY A 1 90 ? -6.830 6.793 2.164 1.00 91.06 90 GLY A O 1
ATOM 692 N N . LEU A 1 91 ? -5.637 5.260 1.052 1.00 92.75 91 LEU A N 1
ATOM 693 C CA . LEU A 1 91 ? -5.039 4.660 2.247 1.00 92.75 91 LEU A CA 1
ATOM 694 C C . LEU A 1 91 ? -4.204 5.677 3.028 1.00 92.75 91 LEU A C 1
ATOM 696 O O . LEU A 1 91 ? -4.420 5.830 4.229 1.00 92.75 91 LEU A O 1
ATOM 700 N N . LEU A 1 92 ? -3.325 6.424 2.353 1.00 91.69 92 LEU A N 1
ATOM 701 C CA . LEU A 1 92 ? -2.485 7.457 2.970 1.00 91.69 92 LEU A CA 1
ATOM 702 C C . LEU A 1 92 ? -3.316 8.523 3.698 1.00 91.69 92 LEU A C 1
ATOM 704 O O . LEU A 1 92 ? -2.887 9.017 4.736 1.00 91.69 92 LEU A O 1
ATOM 708 N N . SER A 1 93 ? -4.517 8.844 3.203 1.00 88.88 93 SER A N 1
ATOM 709 C CA . SER A 1 93 ? -5.430 9.788 3.864 1.00 88.88 93 SER A CA 1
ATOM 710 C C . SER A 1 93 ? -5.985 9.289 5.206 1.00 88.88 93 SER A C 1
ATOM 712 O O . SER A 1 93 ? -6.417 10.090 6.032 1.00 88.88 93 SER A O 1
ATOM 714 N N . THR A 1 94 ? -5.965 7.972 5.423 1.00 89.06 94 THR A N 1
ATOM 715 C CA . THR A 1 94 ? -6.532 7.308 6.608 1.00 89.06 94 THR A CA 1
ATOM 716 C C . THR A 1 94 ? -5.47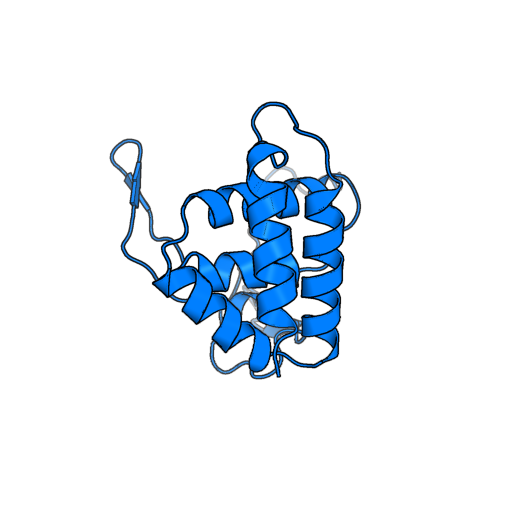5 6.778 7.575 1.00 89.06 94 THR A C 1
ATOM 718 O O . THR A 1 94 ? -5.812 6.377 8.687 1.00 89.06 94 THR A O 1
ATOM 721 N N . MET A 1 95 ? -4.202 6.774 7.169 1.00 92.56 95 MET A N 1
ATOM 722 C CA . MET A 1 95 ? -3.101 6.265 7.980 1.00 92.56 95 MET A CA 1
ATOM 723 C C . MET A 1 95 ? -2.852 7.138 9.207 1.00 92.56 95 MET A C 1
ATOM 725 O O . MET A 1 95 ? -2.709 8.359 9.120 1.00 92.56 95 MET A O 1
ATOM 729 N N . SER A 1 96 ? -2.726 6.490 10.361 1.00 92.94 96 SER A N 1
ATOM 730 C CA . SER A 1 96 ? -2.177 7.113 11.559 1.00 92.94 96 SER A CA 1
ATOM 731 C C . SER A 1 96 ? -0.658 7.282 11.440 1.00 92.94 96 SER A C 1
ATOM 733 O O . SER A 1 96 ? -0.010 6.670 10.590 1.00 92.94 96 SER A O 1
ATOM 735 N N . ALA A 1 97 ? -0.053 8.058 12.344 1.00 92.88 97 ALA A N 1
ATOM 736 C CA . ALA A 1 97 ? 1.407 8.149 12.428 1.00 92.88 97 ALA A CA 1
ATOM 737 C C . ALA A 1 97 ? 2.063 6.765 12.607 1.00 92.88 97 ALA A C 1
ATOM 739 O O . ALA A 1 97 ? 3.072 6.486 11.970 1.00 92.88 97 ALA A O 1
ATOM 740 N N . ALA A 1 98 ? 1.441 5.875 13.391 1.00 93.44 98 ALA A N 1
ATOM 741 C CA . ALA A 1 98 ? 1.934 4.516 13.599 1.00 93.44 98 ALA A CA 1
ATOM 742 C C . ALA A 1 98 ? 1.884 3.666 12.318 1.00 93.44 98 ALA A C 1
ATOM 744 O O . ALA A 1 98 ? 2.783 2.861 12.093 1.00 93.44 98 ALA A O 1
ATOM 745 N N . ASP A 1 99 ? 0.879 3.862 11.458 1.00 94.69 99 ASP A N 1
ATOM 746 C CA . ASP A 1 99 ? 0.811 3.168 10.166 1.00 94.69 99 ASP A CA 1
ATOM 747 C C . ASP A 1 99 ? 1.907 3.666 9.215 1.00 94.69 99 ASP A C 1
ATOM 749 O O . ASP A 1 99 ? 2.517 2.875 8.501 1.00 94.69 99 ASP A O 1
ATOM 753 N N . VAL A 1 100 ? 2.200 4.971 9.226 1.00 94.06 100 VAL A N 1
ATOM 754 C CA . VAL A 1 100 ? 3.301 5.540 8.431 1.00 94.06 100 VAL A CA 1
ATOM 755 C C . VAL A 1 100 ? 4.658 5.045 8.940 1.00 94.06 100 VAL A C 1
ATOM 757 O O . VAL A 1 100 ? 5.547 4.762 8.137 1.00 94.06 100 VAL A O 1
ATOM 760 N N . ASP A 1 101 ? 4.824 4.917 10.258 1.00 94.31 101 ASP A N 1
ATOM 761 C CA . ASP A 1 101 ? 6.023 4.345 10.876 1.00 94.31 101 ASP A CA 1
ATOM 762 C C . ASP A 1 101 ? 6.205 2.870 10.480 1.00 94.31 101 ASP A C 1
ATOM 764 O O . ASP A 1 101 ? 7.302 2.475 10.083 1.00 94.31 101 ASP A O 1
ATOM 768 N N . GLU A 1 102 ? 5.131 2.073 10.531 1.00 95.00 102 GLU A N 1
ATOM 769 C CA . GLU A 1 102 ? 5.126 0.672 10.090 1.00 95.00 102 GLU A CA 1
ATOM 770 C C . GLU A 1 102 ? 5.466 0.558 8.601 1.00 95.00 102 GLU A C 1
ATOM 772 O O . GLU A 1 102 ? 6.326 -0.238 8.235 1.00 95.00 102 GLU A O 1
ATOM 777 N N . LEU A 1 103 ? 4.865 1.396 7.750 1.00 95.69 103 LEU A N 1
ATOM 778 C CA . LEU A 1 103 ? 5.162 1.435 6.319 1.00 95.69 103 LEU A CA 1
ATOM 779 C C . LEU A 1 103 ? 6.642 1.731 6.074 1.00 95.69 103 LEU A C 1
ATOM 781 O O . LEU A 1 103 ? 7.285 1.020 5.306 1.00 95.69 103 LEU A O 1
ATOM 785 N N . ALA A 1 104 ? 7.192 2.755 6.731 1.00 95.06 104 ALA A N 1
ATOM 786 C CA . ALA A 1 104 ? 8.596 3.117 6.581 1.00 95.06 104 ALA A CA 1
ATOM 787 C C . ALA A 1 104 ? 9.526 1.990 7.049 1.00 95.06 104 ALA A C 1
ATOM 789 O O . ALA A 1 104 ? 10.515 1.701 6.381 1.00 95.06 104 ALA A O 1
ATOM 790 N N . HIS A 1 105 ? 9.196 1.327 8.159 1.00 94.00 105 HIS A N 1
ATOM 791 C CA . HIS A 1 105 ? 9.964 0.195 8.662 1.00 94.00 105 HIS A CA 1
ATOM 792 C C . HIS A 1 105 ? 9.949 -0.986 7.683 1.00 94.00 105 HIS A C 1
ATOM 794 O O . HIS A 1 105 ? 11.012 -1.435 7.263 1.00 94.00 105 HIS A O 1
ATOM 800 N N . THR A 1 106 ? 8.766 -1.427 7.244 1.00 93.00 106 THR A N 1
ATOM 801 C CA . THR A 1 106 ? 8.634 -2.532 6.283 1.00 93.00 106 THR A CA 1
ATOM 802 C C . THR A 1 106 ? 9.271 -2.191 4.938 1.00 93.00 106 THR A C 1
ATOM 804 O O . THR A 1 106 ? 9.902 -3.048 4.331 1.00 93.00 106 THR A O 1
ATOM 807 N N . TYR A 1 107 ? 9.191 -0.936 4.486 1.00 94.62 107 TYR A N 1
ATOM 808 C CA . TYR A 1 107 ? 9.891 -0.484 3.284 1.00 94.62 107 TYR A CA 1
ATOM 809 C C . TYR A 1 107 ? 11.406 -0.713 3.369 1.00 94.62 107 TYR A C 1
ATOM 811 O O . TYR A 1 107 ? 12.005 -1.130 2.380 1.00 94.62 107 TYR A O 1
ATOM 819 N N . GLN A 1 108 ? 12.039 -0.478 4.525 1.00 93.06 108 GLN A N 1
ATOM 820 C CA . GLN A 1 108 ? 13.485 -0.689 4.671 1.00 93.06 108 GLN A CA 1
ATOM 821 C C . GLN A 1 108 ? 13.878 -2.169 4.575 1.00 93.06 108 GLN A C 1
ATOM 823 O O . GLN A 1 108 ? 14.971 -2.479 4.101 1.00 93.06 108 GLN A O 1
ATOM 828 N N . GLU A 1 109 ? 12.981 -3.076 4.960 1.00 91.06 109 GLU A N 1
ATOM 829 C CA . GLU A 1 109 ? 13.182 -4.526 4.863 1.00 91.06 109 GLU A CA 1
ATOM 830 C C . GLU A 1 109 ? 13.032 -5.056 3.429 1.00 91.06 109 GLU A C 1
ATOM 832 O O . GLU A 1 109 ? 13.498 -6.155 3.130 1.00 91.06 109 GLU A O 1
ATOM 837 N N . LEU A 1 110 ? 12.426 -4.279 2.521 1.00 90.88 110 LEU A N 1
ATOM 838 C CA . LEU A 1 110 ? 12.252 -4.691 1.131 1.00 90.88 110 LEU A CA 1
ATOM 839 C C . LEU A 1 110 ? 13.597 -4.798 0.385 1.00 90.88 110 LEU A C 1
ATOM 841 O O . LEU A 1 110 ? 14.499 -3.975 0.597 1.00 90.88 110 LEU A O 1
ATOM 845 N N . PRO A 1 111 ? 13.713 -5.732 -0.579 1.00 90.19 111 PRO A N 1
ATOM 846 C CA . PRO A 1 111 ? 14.791 -5.737 -1.561 1.00 90.19 111 PRO A CA 1
ATOM 847 C C . PRO A 1 111 ? 14.944 -4.381 -2.264 1.00 90.19 111 PRO A C 1
ATOM 849 O O . PRO A 1 111 ? 13.974 -3.650 -2.479 1.00 90.19 111 PRO A O 1
ATOM 852 N N . ALA A 1 112 ? 16.173 -4.041 -2.667 1.00 90.50 112 ALA A N 1
ATOM 853 C CA . ALA A 1 112 ? 16.480 -2.740 -3.270 1.00 90.50 112 ALA A CA 1
ATOM 854 C C . ALA A 1 112 ? 15.644 -2.439 -4.529 1.00 90.50 112 ALA A C 1
ATOM 856 O O . ALA A 1 112 ? 15.269 -1.288 -4.751 1.00 90.50 112 ALA A O 1
ATOM 857 N N . GLU A 1 113 ? 15.330 -3.468 -5.315 1.00 90.19 113 GLU A N 1
ATOM 858 C CA . GLU A 1 113 ? 14.466 -3.376 -6.492 1.00 90.19 113 GLU A CA 1
ATOM 859 C C . GLU A 1 113 ? 13.036 -2.959 -6.123 1.00 90.19 113 GLU A C 1
ATOM 861 O O . GLU A 1 113 ? 12.522 -1.977 -6.659 1.00 90.19 113 GLU A O 1
ATOM 866 N N . LEU A 1 114 ? 12.428 -3.611 -5.128 1.00 91.44 114 LEU A N 1
ATOM 867 C CA . LEU A 1 114 ? 11.088 -3.256 -4.658 1.00 91.44 114 LEU A CA 1
ATOM 868 C C . LEU A 1 114 ? 11.050 -1.873 -4.006 1.00 91.44 114 LEU A C 1
ATOM 870 O O . LEU A 1 114 ? 10.104 -1.118 -4.218 1.00 91.44 114 LEU A O 1
ATOM 874 N N . ARG A 1 115 ? 12.102 -1.480 -3.276 1.00 93.94 115 ARG A N 1
ATOM 875 C CA . ARG A 1 115 ? 12.225 -0.101 -2.771 1.00 93.94 115 ARG A CA 1
ATOM 876 C C . ARG A 1 115 ? 12.246 0.918 -3.906 1.00 93.94 1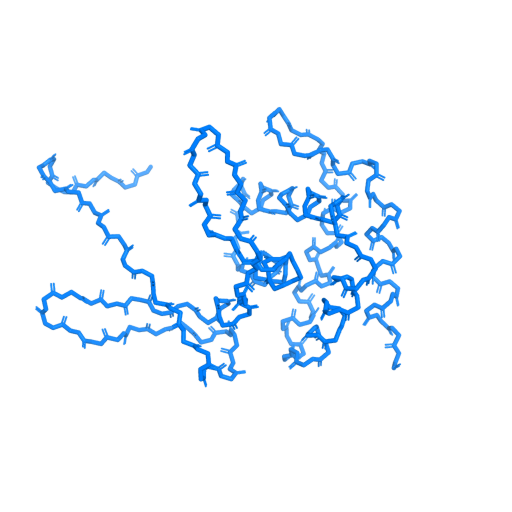15 ARG A C 1
ATOM 878 O O . ARG A 1 115 ? 11.595 1.959 -3.817 1.00 93.94 115 ARG A O 1
ATOM 885 N N . HIS A 1 116 ? 12.972 0.625 -4.985 1.00 92.19 116 HIS A N 1
ATOM 886 C CA . HIS A 1 116 ? 12.977 1.474 -6.172 1.00 92.19 116 HIS A CA 1
ATOM 887 C C . HIS A 1 116 ? 11.581 1.559 -6.806 1.00 92.19 116 HIS A C 1
ATOM 889 O O . HIS A 1 116 ? 11.119 2.659 -7.105 1.00 92.19 116 HIS A O 1
ATOM 895 N N . GLN A 1 117 ? 10.877 0.433 -6.932 1.00 92.56 117 GLN A N 1
ATOM 896 C CA . GLN A 1 117 ? 9.515 0.397 -7.463 1.00 92.56 117 GLN A CA 1
ATOM 897 C C . GLN A 1 117 ? 8.534 1.214 -6.612 1.00 92.56 117 GLN A C 1
ATOM 899 O O . GLN A 1 117 ? 7.799 2.038 -7.156 1.00 92.56 117 GLN A O 1
ATOM 904 N N . VAL A 1 118 ? 8.579 1.073 -5.282 1.00 94.44 118 VAL A N 1
ATOM 905 C CA . VAL A 1 118 ? 7.769 1.872 -4.347 1.00 94.44 118 VAL A CA 1
ATOM 906 C C . VAL A 1 118 ? 7.996 3.369 -4.567 1.00 94.44 118 VAL A C 1
ATOM 908 O O . VAL A 1 118 ? 7.033 4.129 -4.677 1.00 94.44 118 VAL A O 1
ATOM 911 N N . ARG A 1 119 ? 9.256 3.806 -4.686 1.00 93.81 119 ARG A N 1
ATOM 912 C CA . ARG A 1 119 ? 9.599 5.217 -4.941 1.00 93.81 119 ARG A CA 1
ATOM 913 C C . ARG A 1 119 ? 9.060 5.709 -6.280 1.00 93.81 119 ARG A C 1
ATOM 915 O O . ARG A 1 119 ? 8.482 6.796 -6.348 1.00 93.81 119 ARG A O 1
ATOM 922 N N . THR A 1 120 ? 9.228 4.916 -7.332 1.00 92.75 120 THR A N 1
ATOM 923 C CA . THR A 1 120 ? 8.708 5.232 -8.666 1.00 92.75 120 THR A CA 1
ATOM 924 C C . THR A 1 120 ? 7.189 5.376 -8.632 1.00 92.75 120 THR A C 1
ATOM 926 O O . THR A 1 120 ? 6.657 6.380 -9.101 1.00 92.75 120 THR A O 1
ATOM 929 N N . ASN A 1 121 ? 6.486 4.448 -7.988 1.00 93.69 121 ASN A N 1
ATOM 930 C CA . ASN A 1 121 ? 5.029 4.455 -7.910 1.00 93.69 121 ASN A CA 1
ATOM 931 C C . ASN A 1 121 ? 4.465 5.574 -7.022 1.00 93.69 121 ASN A C 1
ATOM 933 O O . ASN A 1 121 ? 3.452 6.175 -7.376 1.00 93.69 121 ASN A O 1
ATOM 937 N N . LEU A 1 122 ? 5.142 5.943 -5.931 1.00 93.81 122 LEU A N 1
ATOM 938 C CA . LEU A 1 122 ? 4.812 7.152 -5.165 1.00 93.81 122 LEU A CA 1
ATOM 939 C C . LEU A 1 122 ? 5.033 8.429 -5.990 1.00 93.81 122 LEU A C 1
ATOM 941 O O . LEU A 1 122 ? 4.227 9.359 -5.927 1.00 93.81 122 LEU A O 1
ATOM 945 N N . SER A 1 123 ? 6.088 8.465 -6.807 1.00 91.94 123 SER A N 1
ATOM 946 C CA . SER A 1 123 ? 6.341 9.590 -7.713 1.00 91.94 123 SER A CA 1
ATOM 947 C C . SER A 1 123 ? 5.240 9.701 -8.769 1.00 91.94 123 SER A C 1
ATOM 949 O O . SER A 1 123 ? 4.701 10.786 -8.972 1.00 91.94 123 SER A O 1
ATOM 951 N N . ILE A 1 124 ? 4.832 8.583 -9.377 1.00 91.44 124 ILE A N 1
ATOM 952 C CA . ILE A 1 124 ? 3.710 8.534 -10.324 1.00 91.44 124 ILE A CA 1
ATOM 953 C C . ILE A 1 124 ? 2.411 8.980 -9.644 1.00 91.44 124 ILE A C 1
ATOM 955 O O . ILE A 1 124 ? 1.714 9.838 -10.180 1.00 91.44 124 ILE A O 1
ATOM 959 N N . LEU A 1 125 ? 2.112 8.483 -8.440 1.00 91.44 125 LEU A N 1
ATOM 960 C CA . LEU A 1 125 ? 0.927 8.884 -7.676 1.00 91.44 125 LEU A CA 1
ATOM 961 C C . LEU A 1 125 ? 0.845 10.403 -7.470 1.00 91.44 125 LEU A C 1
ATOM 963 O O . LEU A 1 125 ? -0.239 10.978 -7.541 1.00 91.44 125 LEU A O 1
ATOM 967 N N . SER A 1 126 ? 1.983 11.073 -7.269 1.00 89.56 126 SER A N 1
ATOM 968 C CA . SER A 1 126 ? 2.023 12.534 -7.128 1.00 89.56 126 SER A CA 1
ATOM 969 C C . SER A 1 126 ? 1.624 13.291 -8.407 1.00 89.56 126 SER A C 1
ATOM 971 O O . SER A 1 126 ? 1.225 14.457 -8.333 1.00 89.56 126 SER A O 1
ATOM 973 N N . LEU A 1 127 ? 1.694 12.626 -9.565 1.00 90.44 127 LEU A N 1
ATOM 974 C CA . LEU A 1 127 ? 1.417 13.178 -10.892 1.00 90.44 127 LEU A CA 1
ATOM 975 C C . LEU A 1 127 ? 0.040 12.783 -11.442 1.00 90.44 127 LEU A C 1
ATOM 977 O O . LEU A 1 127 ? -0.462 13.466 -12.332 1.00 90.44 127 LEU A O 1
ATOM 981 N N . ILE A 1 128 ? -0.574 11.715 -10.926 1.00 89.75 128 ILE A N 1
ATOM 982 C CA . ILE A 1 128 ? -1.893 11.255 -11.375 1.00 89.75 128 ILE A CA 1
ATOM 983 C C . ILE A 1 128 ? -2.966 12.322 -11.080 1.00 89.75 128 ILE A C 1
ATOM 985 O O . ILE A 1 128 ? -2.940 13.013 -10.056 1.00 89.75 128 ILE A O 1
ATOM 989 N N . GLU A 1 129 ? -3.918 12.462 -12.003 1.00 90.00 129 GLU A N 1
ATOM 990 C CA . GLU A 1 129 ? -5.097 13.318 -11.854 1.00 90.00 129 GLU A CA 1
ATOM 991 C C . GLU A 1 129 ? -6.247 12.598 -11.137 1.00 90.00 129 GLU A C 1
ATOM 993 O O . GLU A 1 129 ? -6.373 11.371 -11.184 1.00 90.00 129 GLU A O 1
ATOM 998 N N . ALA A 1 130 ? -7.124 13.376 -10.500 1.00 89.94 130 ALA A N 1
ATOM 999 C CA . ALA A 1 130 ? -8.341 12.856 -9.894 1.00 89.94 130 ALA A CA 1
ATOM 1000 C C . ALA A 1 130 ? -9.224 12.145 -10.932 1.00 89.94 130 ALA A C 1
ATOM 1002 O O . ALA A 1 130 ? -9.352 12.584 -12.077 1.00 89.94 130 ALA A O 1
ATOM 1003 N N . ARG A 1 131 ? -9.879 11.058 -10.514 1.00 90.00 131 ARG A N 1
ATOM 1004 C CA . ARG A 1 131 ? -10.815 10.298 -11.353 1.00 90.00 131 ARG A CA 1
ATOM 1005 C C . ARG A 1 131 ? -12.175 10.162 -10.668 1.00 90.00 131 ARG A C 1
ATOM 1007 O O . ARG A 1 131 ? -12.220 10.071 -9.441 1.00 90.00 131 ARG A O 1
ATOM 1014 N N . PRO A 1 132 ? -13.284 10.101 -11.431 1.00 87.94 132 PRO A N 1
ATOM 1015 C CA . PRO A 1 132 ? -14.602 9.843 -10.862 1.00 87.94 132 PRO A CA 1
ATOM 1016 C C . PRO A 1 132 ? -14.609 8.569 -10.010 1.00 87.94 132 PRO A C 1
ATOM 1018 O O . PRO A 1 132 ? -14.057 7.547 -10.416 1.00 87.94 132 PRO A O 1
ATOM 1021 N N . SER A 1 133 ? -15.243 8.642 -8.837 1.00 86.31 133 SER A N 1
ATOM 1022 C CA . SER A 1 133 ? -15.384 7.521 -7.892 1.00 86.31 133 SER A CA 1
ATOM 1023 C C . SER A 1 133 ? -14.067 6.944 -7.345 1.00 86.31 133 SER A C 1
ATOM 1025 O O . SER A 1 133 ? -14.081 5.860 -6.768 1.00 86.31 133 SER A O 1
ATOM 1027 N N . MET A 1 134 ? -12.951 7.664 -7.487 1.00 90.62 134 MET A N 1
ATOM 1028 C CA . MET A 1 134 ? -11.652 7.311 -6.909 1.00 90.62 134 MET A CA 1
ATOM 1029 C C . MET A 1 134 ? -11.193 8.391 -5.920 1.00 90.62 134 MET A C 1
ATOM 1031 O O . MET A 1 134 ? -11.634 9.538 -6.033 1.00 90.62 134 MET A O 1
ATOM 1035 N N . PRO A 1 135 ? -10.298 8.065 -4.969 1.00 88.19 135 PRO A N 1
ATOM 1036 C CA . PRO A 1 135 ? -9.676 9.076 -4.120 1.00 88.19 135 PRO A CA 1
ATOM 1037 C C . PRO A 1 135 ? -8.945 10.134 -4.958 1.00 88.19 135 PRO A C 1
ATOM 1039 O O . PRO A 1 135 ? -8.246 9.794 -5.913 1.00 88.19 135 PRO A O 1
ATOM 1042 N N . ASP A 1 136 ? -9.103 11.411 -4.606 1.00 89.38 136 ASP A N 1
ATOM 1043 C CA . ASP A 1 136 ? -8.384 12.516 -5.247 1.00 89.38 136 ASP A CA 1
ATOM 1044 C C . ASP A 1 136 ? -6.949 12.590 -4.691 1.00 89.38 136 ASP A C 1
ATOM 1046 O O . ASP A 1 136 ? -6.776 12.816 -3.492 1.00 89.38 136 ASP A O 1
ATOM 1050 N N . PRO A 1 137 ? -5.901 12.413 -5.518 1.00 88.94 137 PRO A N 1
ATOM 1051 C CA . PRO A 1 137 ? -4.521 12.463 -5.048 1.00 88.94 137 PRO A CA 1
ATOM 1052 C C . PRO A 1 137 ? -4.029 13.897 -4.790 1.00 88.94 137 PRO A C 1
ATOM 1054 O O . PRO A 1 137 ? -3.033 14.074 -4.087 1.00 88.94 137 PRO A O 1
ATOM 1057 N N . GLY A 1 138 ? -4.698 14.926 -5.329 1.00 89.75 138 GLY A N 1
ATOM 1058 C CA . GLY A 1 138 ? -4.283 16.330 -5.261 1.00 89.75 138 GLY A CA 1
ATOM 1059 C C . GLY A 1 138 ? -4.003 16.825 -3.836 1.00 89.75 138 GLY A C 1
ATOM 1060 O O . GLY A 1 138 ? -2.882 17.274 -3.571 1.00 89.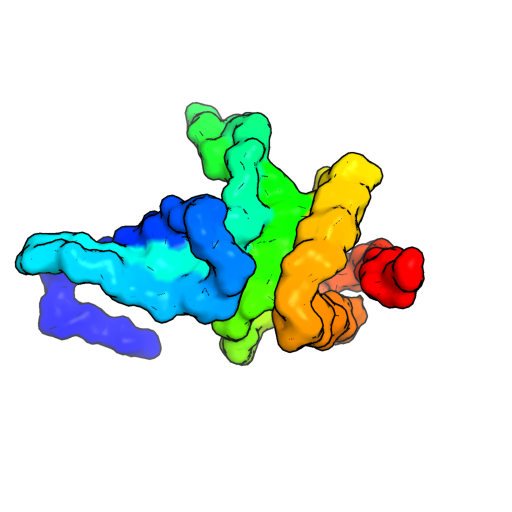75 138 GLY A O 1
ATOM 1061 N N . PRO A 1 139 ? -4.956 16.690 -2.893 1.00 88.81 139 PRO A N 1
ATOM 1062 C CA . PRO A 1 139 ? -4.761 17.051 -1.487 1.00 88.81 139 PRO A CA 1
ATOM 1063 C C . PRO A 1 139 ? -3.625 16.291 -0.786 1.00 88.81 139 PRO A C 1
ATOM 1065 O O . PRO A 1 139 ? -3.065 16.782 0.192 1.00 88.81 139 PRO A O 1
ATOM 1068 N N . HIS A 1 140 ? -3.256 15.107 -1.284 1.00 88.31 140 HIS A N 1
ATOM 1069 C CA . HIS A 1 140 ? -2.283 14.213 -0.652 1.00 88.31 140 HIS A CA 1
ATOM 1070 C C . HIS A 1 140 ? -0.866 14.338 -1.224 1.00 88.31 140 HIS A C 1
ATOM 1072 O O . HIS A 1 140 ? 0.054 13.704 -0.709 1.00 88.31 140 HIS A O 1
ATOM 1078 N N . ARG A 1 141 ? -0.637 15.185 -2.238 1.00 90.25 141 ARG A N 1
ATOM 1079 C CA . ARG A 1 141 ? 0.693 15.367 -2.856 1.00 90.25 141 ARG A CA 1
ATOM 1080 C C . ARG A 1 141 ? 1.768 15.780 -1.851 1.00 90.25 141 ARG A C 1
ATOM 1082 O O . ARG A 1 141 ? 2.883 15.270 -1.909 1.00 90.25 141 ARG A O 1
ATOM 1089 N N . ALA A 1 142 ? 1.431 16.662 -0.908 1.00 89.31 142 ALA A N 1
ATOM 1090 C CA . ALA A 1 142 ? 2.354 17.066 0.152 1.00 89.31 142 ALA A CA 1
ATOM 1091 C C . ALA A 1 142 ? 2.707 15.884 1.071 1.00 89.31 142 ALA A C 1
ATOM 1093 O O . ALA A 1 142 ? 3.879 15.664 1.360 1.00 89.31 142 ALA A O 1
ATOM 1094 N N . THR A 1 143 ? 1.714 15.077 1.457 1.00 90.00 143 THR A N 1
ATOM 1095 C CA . THR A 1 143 ? 1.913 13.855 2.250 1.00 90.00 143 THR A CA 1
ATOM 1096 C C . THR A 1 143 ? 2.801 12.849 1.521 1.00 90.00 143 THR A C 1
ATOM 1098 O O . THR A 1 143 ? 3.722 12.307 2.125 1.00 90.00 143 THR A O 1
ATOM 1101 N N . VAL A 1 144 ? 2.575 12.635 0.221 1.00 91.50 144 VAL A N 1
ATOM 1102 C CA . VAL A 1 144 ? 3.408 11.756 -0.616 1.00 91.50 144 VAL A CA 1
ATOM 1103 C C . VAL A 1 144 ? 4.849 12.266 -0.682 1.00 91.50 144 VAL A C 1
ATOM 1105 O O . VAL A 1 144 ? 5.778 11.480 -0.515 1.00 91.50 144 VAL A O 1
ATOM 1108 N N . ALA A 1 145 ? 5.055 13.574 -0.855 1.00 91.50 145 ALA A N 1
ATOM 1109 C CA . ALA A 1 145 ? 6.390 14.170 -0.852 1.00 91.50 145 ALA A CA 1
ATOM 1110 C C . ALA A 1 145 ? 7.098 13.998 0.504 1.00 91.50 145 ALA A C 1
ATOM 1112 O O . ALA A 1 145 ? 8.263 13.607 0.547 1.00 91.50 145 ALA A O 1
ATOM 1113 N N . THR A 1 146 ? 6.397 14.228 1.620 1.00 91.56 146 THR A N 1
ATOM 1114 C CA . THR A 1 146 ? 6.933 13.978 2.967 1.00 91.56 146 THR A CA 1
ATOM 1115 C C . THR A 1 146 ? 7.286 12.507 3.171 1.00 91.56 146 THR A C 1
ATOM 1117 O O . THR A 1 146 ? 8.335 12.205 3.739 1.00 91.56 146 THR A O 1
ATOM 1120 N N . LEU A 1 147 ? 6.440 11.593 2.692 1.00 92.81 147 LEU A N 1
ATOM 1121 C CA . LEU A 1 147 ? 6.709 10.164 2.761 1.00 92.81 147 LEU A CA 1
ATOM 1122 C C . LEU A 1 147 ? 7.959 9.799 1.956 1.00 92.81 147 LEU A C 1
ATOM 1124 O O . LEU A 1 147 ? 8.831 9.131 2.494 1.00 92.81 147 LEU A O 1
ATOM 1128 N N . LEU A 1 148 ? 8.097 10.285 0.719 1.00 92.94 148 LEU A N 1
ATOM 1129 C CA . LEU A 1 148 ? 9.289 10.055 -0.106 1.00 92.94 148 LEU A CA 1
ATOM 1130 C C . LEU A 1 148 ? 10.574 10.492 0.609 1.00 92.94 148 LEU A C 1
ATOM 1132 O O . LEU A 1 148 ? 11.507 9.701 0.707 1.00 92.94 148 LEU A O 1
ATOM 1136 N N . VAL A 1 149 ? 10.590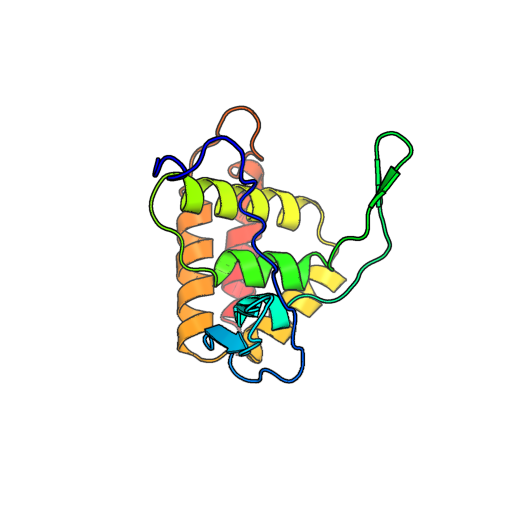 11.696 1.190 1.00 92.50 149 VAL A N 1
ATOM 1137 C CA . VAL A 1 149 ? 11.737 12.186 1.979 1.00 92.50 149 VAL A CA 1
ATOM 1138 C C . VAL A 1 149 ? 12.037 11.257 3.153 1.00 92.50 149 VAL A C 1
ATOM 1140 O O . VAL A 1 149 ? 13.193 10.948 3.431 1.00 92.50 149 VAL A O 1
ATOM 1143 N N . ARG A 1 150 ? 10.996 10.789 3.845 1.00 91.75 150 ARG A N 1
ATOM 1144 C CA . ARG A 1 150 ? 11.139 9.885 4.986 1.00 91.75 150 ARG A CA 1
ATOM 1145 C C . ARG A 1 150 ? 11.706 8.520 4.586 1.00 91.75 150 ARG A C 1
ATOM 1147 O O . ARG A 1 150 ? 12.516 7.976 5.326 1.00 91.75 150 ARG A O 1
ATOM 1154 N N . LEU A 1 151 ? 11.287 7.971 3.448 1.00 91.12 151 LEU A N 1
ATOM 1155 C CA . LEU A 1 151 ? 11.779 6.687 2.937 1.00 91.12 151 LEU A CA 1
ATOM 1156 C C . LEU A 1 151 ? 13.228 6.769 2.423 1.00 91.12 151 LEU A C 1
ATOM 1158 O O . LEU A 1 151 ? 13.906 5.748 2.333 1.00 91.12 151 LEU A O 1
ATOM 1162 N N . GLU A 1 152 ? 13.702 7.967 2.082 1.00 82.12 152 GLU A N 1
ATOM 1163 C CA . GLU A 1 152 ? 15.078 8.232 1.638 1.00 82.12 152 GLU A CA 1
ATOM 1164 C C . GLU A 1 152 ? 16.040 8.573 2.784 1.00 82.12 152 GLU A C 1
ATOM 1166 O O . GLU A 1 152 ? 17.251 8.642 2.564 1.00 82.12 152 GLU A O 1
ATOM 1171 N N . ALA A 1 153 ? 15.524 8.779 3.999 1.00 76.75 153 ALA A N 1
ATOM 1172 C CA . ALA A 1 153 ? 16.359 9.002 5.168 1.00 76.75 153 ALA A CA 1
ATOM 1173 C C . ALA A 1 153 ? 17.174 7.726 5.492 1.00 76.75 153 ALA A C 1
ATOM 1175 O O . ALA A 1 153 ? 16.602 6.632 5.465 1.00 76.75 153 ALA A O 1
ATOM 1176 N N . PRO A 1 154 ? 18.489 7.859 5.755 1.00 56.75 154 PRO A N 1
ATOM 1177 C CA . PRO A 1 154 ? 19.377 6.737 6.060 1.00 56.75 154 PRO A CA 1
ATOM 1178 C C . PRO A 1 154 ? 19.072 6.062 7.401 1.00 56.75 154 PRO A C 1
ATOM 1180 O O . PRO A 1 154 ? 18.532 6.737 8.310 1.00 56.75 154 PRO A O 1
#

pLDDT: mean 83.29, std 12.72, range [42.84, 95.69]

Secondary structure (DSSP, 8-state):
-PPPS-TT-----PEE--TT-S-TT-EEEE--SSS-EEEEGGGGG--B-PPEEETTEEE--B-HHHHHHHHHHS---HHHHHHHHHHHHHHHHH--HHHHHHHHHHHHHS-HHHHHHHHHHHHHHHHPPP-TTS--SGGGHHHHHHHHHHHH--

Radius of gyration: 17.04 Å; chains: 1; bounding box: 43×49×36 Å